Protein AF-A0A7L3HLF2-F1 (afdb_monomer_lite)

pLDDT: mean 78.28, std 13.21, range [41.72, 94.62]

Sequence (144 aa):
MKYIQDFQREKQEFERNLARFREDHPDLIQNAKKSDVPEKPKTPQQLWYNHEKKIYLKVRPDATTKEVKESLGKQWSQLSDKKRLKWIHKALEQRKEYEEIMRDYIQKHPELNISEEGITRSTLTKAERQLKDKFDGRPTKPPP

Organism: NCBI:txid245048

Foldseek 3Di:
DVVVVVVVVVVVVVVVVVVVCCVVCVVVVVCVVDPVQDDAQAALLRVQLVVVLVVVCVVVVPDDPVCSCVVSVVVVVVDDLVSSLVSLVVSVVSLVVQLVSVVVVCVVCVPPPDDNCSSPDDSDDPVSVVSVCVVVVNDDPPDD

Structure (mmCIF, N/CA/C/O backbone):
data_AF-A0A7L3HLF2-F1
#
_entry.id   AF-A0A7L3HLF2-F1
#
loop_
_atom_site.group_PDB
_atom_site.id
_atom_site.type_symbol
_atom_site.label_atom_id
_atom_site.label_alt_id
_atom_site.label_comp_id
_atom_site.label_asym_id
_atom_site.label_entity_id
_atom_site.label_seq_id
_atom_site.pdbx_PDB_ins_code
_atom_site.Cartn_x
_atom_site.Cartn_y
_atom_site.Cartn_z
_atom_site.occupancy
_atom_site.B_iso_or_equiv
_atom_site.auth_seq_id
_atom_site.auth_comp_id
_atom_site.auth_asym_id
_atom_site.auth_atom_id
_atom_site.pdbx_PDB_model_num
ATOM 1 N N . MET A 1 1 ? 35.135 0.108 -16.162 1.00 52.81 1 MET A N 1
ATOM 2 C CA . MET A 1 1 ? 34.188 0.417 -15.064 1.00 52.81 1 MET A CA 1
ATOM 3 C C . MET A 1 1 ? 34.310 -0.647 -13.971 1.00 52.81 1 MET A C 1
ATOM 5 O O . MET A 1 1 ? 33.558 -1.611 -13.976 1.00 52.81 1 MET A O 1
ATOM 9 N N . LYS A 1 2 ? 35.294 -0.508 -13.073 1.00 63.12 2 LYS A N 1
ATOM 10 C CA . LYS A 1 2 ? 35.649 -1.506 -12.040 1.00 63.12 2 LYS A CA 1
ATOM 11 C C . LYS A 1 2 ? 34.498 -1.784 -11.049 1.00 63.12 2 LYS A C 1
ATOM 13 O O . LYS A 1 2 ? 34.174 -2.931 -10.777 1.00 63.12 2 LYS A O 1
ATOM 18 N N . TYR A 1 3 ? 33.766 -0.733 -10.684 1.00 46.25 3 TYR A N 1
ATOM 19 C CA . TYR A 1 3 ? 32.646 -0.768 -9.736 1.00 46.25 3 TYR A CA 1
ATOM 20 C C . TYR A 1 3 ? 31.464 -1.669 -10.135 1.00 46.25 3 TYR A C 1
ATOM 22 O O . TYR A 1 3 ? 30.773 -2.192 -9.268 1.00 46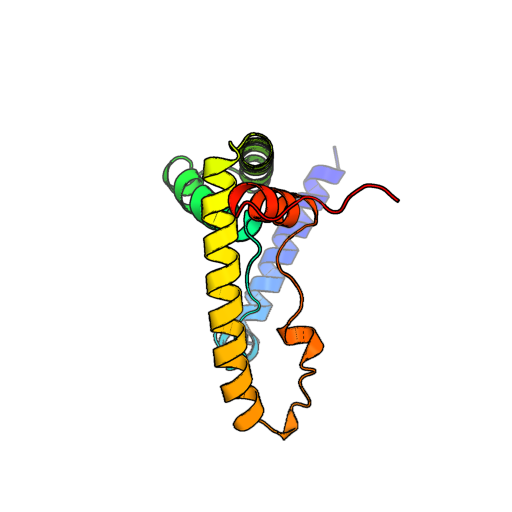.25 3 TYR A O 1
ATOM 30 N N . ILE A 1 4 ? 31.216 -1.869 -11.435 1.00 55.41 4 ILE A N 1
ATOM 31 C CA . ILE A 1 4 ? 30.102 -2.718 -11.898 1.00 55.41 4 ILE A CA 1
ATOM 32 C C . ILE A 1 4 ? 30.444 -4.204 -11.709 1.00 55.41 4 ILE A C 1
ATOM 34 O O . ILE A 1 4 ? 29.576 -4.989 -11.335 1.00 55.41 4 ILE A O 1
ATOM 38 N N . GLN A 1 5 ? 31.708 -4.584 -11.926 1.00 66.56 5 GLN A N 1
ATOM 39 C CA . GLN A 1 5 ? 32.185 -5.945 -11.665 1.00 66.56 5 GLN A CA 1
ATOM 40 C C . GLN A 1 5 ? 32.248 -6.244 -10.169 1.00 66.56 5 GLN A C 1
ATOM 42 O O . GLN A 1 5 ? 31.859 -7.337 -9.760 1.00 66.56 5 GLN A O 1
ATOM 47 N N . ASP A 1 6 ? 32.686 -5.274 -9.366 1.00 63.41 6 ASP A N 1
ATOM 48 C CA . ASP A 1 6 ? 32.738 -5.425 -7.912 1.00 63.41 6 ASP A CA 1
ATOM 49 C C . ASP A 1 6 ? 31.327 -5.642 -7.339 1.00 63.41 6 ASP A C 1
ATOM 51 O O . ASP A 1 6 ? 31.103 -6.616 -6.627 1.00 63.41 6 ASP A O 1
ATOM 55 N N . PHE A 1 7 ? 30.334 -4.852 -7.770 1.00 61.09 7 PHE A N 1
ATOM 56 C CA . PHE A 1 7 ? 28.941 -5.025 -7.341 1.00 61.09 7 PHE A CA 1
ATOM 57 C C . PHE A 1 7 ? 28.341 -6.383 -7.747 1.00 61.09 7 PHE A C 1
ATOM 59 O O 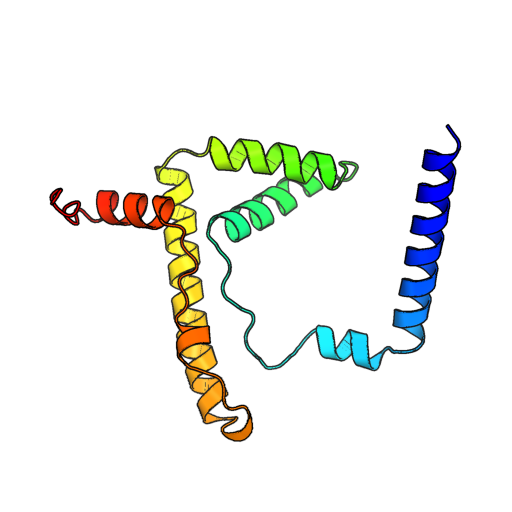. PHE A 1 7 ? 27.603 -7.002 -6.981 1.00 61.09 7 PHE A O 1
ATOM 66 N N . GLN A 1 8 ? 28.644 -6.872 -8.955 1.00 57.75 8 GLN A N 1
ATOM 67 C CA . GLN A 1 8 ? 28.188 -8.195 -9.400 1.00 57.75 8 GLN A CA 1
ATOM 68 C C . GLN A 1 8 ? 28.807 -9.319 -8.563 1.00 57.75 8 GLN A C 1
ATOM 70 O O . GLN A 1 8 ? 28.110 -10.274 -8.215 1.00 57.75 8 GLN A O 1
ATOM 75 N N . ARG A 1 9 ? 30.089 -9.184 -8.206 1.00 74.69 9 ARG A N 1
ATOM 76 C CA . ARG A 1 9 ? 30.800 -10.136 -7.351 1.00 74.69 9 ARG A CA 1
ATOM 77 C C . ARG A 1 9 ? 30.244 -10.136 -5.930 1.00 74.69 9 ARG A C 1
ATOM 79 O O . ARG A 1 9 ? 29.920 -11.204 -5.420 1.00 74.69 9 ARG A O 1
ATOM 86 N N . GLU A 1 10 ? 30.058 -8.962 -5.333 1.00 70.44 10 GLU A N 1
ATOM 87 C CA . GLU A 1 10 ? 29.459 -8.816 -4.000 1.00 70.44 10 GLU A CA 1
ATOM 88 C C . GLU A 1 10 ? 28.036 -9.374 -3.956 1.00 70.44 10 GLU A C 1
ATOM 90 O O . GLU A 1 10 ? 27.669 -10.074 -3.015 1.00 70.44 10 GLU A O 1
ATOM 95 N N . LYS A 1 11 ? 27.234 -9.134 -5.000 1.00 68.31 11 LYS A N 1
ATOM 96 C CA . LYS A 1 11 ? 25.885 -9.695 -5.100 1.00 68.31 11 LYS A CA 1
ATOM 97 C C . LYS A 1 11 ? 25.907 -11.225 -5.153 1.00 68.31 11 LYS A C 1
ATOM 99 O O . LYS A 1 11 ? 25.120 -11.864 -4.460 1.00 68.31 11 LYS A O 1
ATOM 104 N N . GLN A 1 12 ? 26.793 -11.812 -5.956 1.00 70.50 12 GLN A N 1
ATOM 105 C CA . GLN A 1 12 ? 26.914 -13.267 -6.064 1.00 70.50 12 GLN A CA 1
ATOM 106 C C . GLN A 1 12 ? 27.396 -13.890 -4.747 1.00 70.50 12 GLN A C 1
ATOM 108 O O . GLN A 1 12 ? 26.920 -14.949 -4.338 1.00 70.50 12 GLN A O 1
ATOM 113 N N . GLU A 1 13 ? 28.316 -13.221 -4.058 1.00 76.62 13 GLU A N 1
ATOM 114 C CA . GLU A 1 13 ? 28.792 -13.633 -2.743 1.00 76.62 13 GLU A CA 1
ATOM 115 C C . GLU A 1 13 ? 27.699 -13.524 -1.676 1.00 76.62 13 GLU A C 1
ATOM 117 O O . GLU A 1 13 ? 27.522 -14.450 -0.886 1.00 76.62 13 GLU A O 1
ATOM 122 N N . PHE A 1 14 ? 26.897 -12.459 -1.710 1.00 72.25 14 PHE A N 1
ATOM 123 C CA . PHE A 1 14 ? 25.721 -12.307 -0.860 1.00 72.25 14 PHE A CA 1
ATOM 124 C C . PHE A 1 14 ? 24.696 -13.417 -1.107 1.00 72.25 14 PHE A C 1
ATOM 126 O O . PHE A 1 14 ? 24.219 -14.025 -0.154 1.00 72.25 14 PHE A O 1
ATOM 133 N N . GLU A 1 15 ? 24.381 -13.731 -2.366 1.00 65.38 15 GLU A N 1
ATOM 134 C CA . GLU A 1 15 ? 23.448 -14.810 -2.712 1.00 65.38 15 GLU A CA 1
ATOM 135 C C . GLU A 1 15 ? 23.972 -16.185 -2.267 1.00 65.38 15 GLU A C 1
ATOM 137 O O . GLU A 1 15 ? 23.211 -16.972 -1.705 1.00 65.38 15 GLU A O 1
ATOM 142 N N . ARG A 1 16 ? 25.275 -16.454 -2.433 1.00 75.06 16 ARG A N 1
ATOM 143 C CA . ARG A 1 16 ? 25.926 -17.691 -1.968 1.00 75.06 16 ARG A CA 1
ATOM 144 C C . ARG A 1 16 ? 25.917 -17.808 -0.445 1.00 75.06 16 ARG A C 1
ATOM 146 O O . ARG A 1 16 ? 25.607 -18.872 0.086 1.00 75.06 16 ARG A O 1
ATOM 153 N N . ASN A 1 17 ? 26.247 -16.730 0.259 1.00 76.06 17 ASN A N 1
ATOM 154 C CA . ASN A 1 17 ? 26.253 -16.707 1.720 1.00 76.06 17 ASN A CA 1
ATOM 155 C C . ASN A 1 17 ? 24.831 -16.806 2.277 1.00 76.06 17 ASN A C 1
ATOM 157 O O . ASN A 1 17 ? 24.609 -17.516 3.251 1.00 76.06 17 ASN A O 1
ATOM 161 N N . LEU A 1 18 ? 23.856 -16.166 1.625 1.00 70.00 18 LEU A N 1
ATOM 162 C CA . LEU A 1 18 ? 22.448 -16.306 1.972 1.00 70.00 18 LEU A CA 1
ATOM 163 C C . LEU A 1 18 ? 21.981 -17.748 1.762 1.00 70.00 18 LEU A C 1
ATOM 165 O O . LEU A 1 18 ? 21.307 -18.272 2.636 1.00 70.00 18 LEU A O 1
ATOM 169 N N . ALA A 1 19 ? 22.348 -18.403 0.655 1.00 75.19 19 ALA A N 1
ATOM 170 C CA . ALA A 1 19 ? 22.015 -19.808 0.412 1.00 75.19 19 ALA A CA 1
ATOM 171 C C . ALA A 1 19 ? 22.576 -20.730 1.507 1.00 75.19 19 ALA A C 1
ATOM 173 O O . ALA A 1 19 ? 21.807 -21.485 2.094 1.00 75.19 19 ALA A O 1
ATOM 174 N N . ARG A 1 20 ? 23.859 -20.574 1.864 1.00 78.38 20 ARG A N 1
ATOM 175 C CA . ARG A 1 20 ? 24.476 -21.306 2.985 1.00 78.38 20 ARG A CA 1
ATOM 176 C C . ARG A 1 20 ? 23.770 -21.039 4.307 1.00 78.38 20 ARG A C 1
ATOM 178 O O . ARG A 1 20 ? 23.442 -21.973 5.015 1.00 78.38 20 ARG A O 1
ATOM 185 N N . PHE A 1 21 ? 23.429 -19.784 4.593 1.00 76.81 21 PHE A N 1
ATOM 186 C CA . PHE A 1 21 ? 22.663 -19.438 5.789 1.00 76.81 21 PHE A CA 1
ATOM 187 C C . PHE A 1 21 ? 21.291 -20.132 5.825 1.00 76.81 21 PHE A C 1
ATOM 189 O O . PHE A 1 21 ? 20.832 -20.529 6.893 1.00 76.81 21 PHE A O 1
ATOM 196 N N . ARG A 1 22 ? 20.630 -20.307 4.669 1.00 69.94 22 ARG A N 1
ATOM 197 C CA . ARG A 1 22 ? 19.366 -21.058 4.590 1.00 69.94 22 ARG A CA 1
ATOM 198 C C . ARG A 1 22 ? 19.548 -22.562 4.796 1.00 69.94 22 ARG A C 1
ATOM 200 O O . ARG A 1 22 ? 18.624 -23.183 5.313 1.00 69.94 22 ARG A O 1
ATOM 207 N N . GLU A 1 23 ? 20.673 -23.128 4.363 1.00 71.50 23 GLU A N 1
ATOM 208 C CA . GLU A 1 23 ? 21.013 -24.546 4.559 1.00 71.50 23 GLU A CA 1
ATOM 209 C C . GLU A 1 23 ? 21.455 -24.847 5.997 1.00 71.50 23 GLU A C 1
ATOM 211 O O . GLU A 1 23 ? 20.989 -25.827 6.569 1.00 71.50 23 GLU A O 1
ATOM 216 N N . ASP A 1 24 ? 22.285 -23.987 6.594 1.00 74.56 24 ASP A N 1
ATOM 217 C CA . ASP A 1 24 ? 22.846 -24.172 7.940 1.00 74.56 24 ASP A CA 1
ATOM 218 C C . ASP A 1 24 ? 21.845 -23.819 9.054 1.00 74.56 24 ASP A C 1
ATOM 220 O O . ASP A 1 24 ? 21.945 -24.320 10.175 1.00 74.56 24 ASP A O 1
ATOM 224 N N . HIS A 1 25 ? 20.852 -22.972 8.757 1.00 71.75 25 HIS A N 1
ATOM 225 C CA . HIS A 1 25 ? 19.808 -22.571 9.705 1.00 71.75 25 HIS A CA 1
ATOM 226 C C . HIS A 1 25 ? 18.390 -22.811 9.151 1.00 71.75 25 HIS A C 1
ATOM 228 O O . HIS A 1 25 ? 17.616 -21.858 8.976 1.00 71.75 25 HIS A O 1
ATOM 234 N N . PRO A 1 26 ? 18.000 -24.078 8.900 1.00 62.91 26 PRO A N 1
ATOM 235 C CA . PRO A 1 26 ? 16.680 -24.409 8.369 1.00 62.91 26 PRO A CA 1
ATOM 236 C C . PRO A 1 26 ? 15.549 -24.000 9.329 1.00 62.91 26 PRO A C 1
ATOM 238 O O . PRO A 1 26 ? 14.497 -23.560 8.861 1.00 62.91 26 PRO A O 1
ATOM 241 N N . ASP A 1 27 ? 15.781 -24.032 10.647 1.00 54.72 27 ASP A N 1
ATOM 242 C CA . ASP A 1 27 ? 14.839 -23.582 11.684 1.00 54.72 27 ASP A CA 1
ATOM 243 C C . ASP A 1 27 ? 14.481 -22.092 11.581 1.00 54.72 27 ASP A C 1
ATOM 245 O O . ASP A 1 27 ? 13.315 -21.716 11.709 1.00 54.72 27 ASP A O 1
ATOM 249 N N . LEU A 1 28 ? 15.448 -21.217 11.275 1.00 57.00 28 LEU A N 1
ATOM 250 C CA . LEU A 1 28 ? 15.185 -19.781 11.098 1.00 57.00 28 LEU A CA 1
ATOM 251 C C . LEU A 1 28 ? 14.349 -19.506 9.836 1.00 57.00 28 LEU A C 1
ATOM 253 O O . LEU A 1 28 ? 13.551 -18.568 9.801 1.00 57.00 28 LEU A O 1
ATOM 257 N N . ILE A 1 29 ? 14.495 -20.343 8.805 1.00 55.19 29 ILE A N 1
ATOM 258 C CA . ILE A 1 29 ? 13.752 -20.241 7.541 1.00 55.19 29 ILE A CA 1
ATOM 259 C C . ILE A 1 29 ? 12.351 -20.861 7.650 1.00 55.19 29 ILE A C 1
ATOM 261 O O . ILE A 1 29 ? 11.409 -20.354 7.031 1.00 55.19 29 ILE A O 1
ATOM 265 N N . GLN A 1 30 ? 12.186 -21.939 8.423 1.00 50.09 30 GLN A N 1
ATOM 266 C CA . GLN A 1 30 ? 10.884 -22.557 8.687 1.00 50.09 30 GLN A CA 1
ATOM 267 C C . GLN A 1 30 ? 10.029 -21.696 9.628 1.00 50.09 30 GLN A C 1
ATOM 269 O O . GLN A 1 30 ? 8.852 -21.474 9.331 1.00 50.09 30 GLN A O 1
ATOM 274 N N . ASN A 1 31 ? 10.627 -21.092 10.661 1.00 43.59 31 ASN A N 1
ATOM 275 C CA . ASN A 1 31 ? 9.930 -20.186 11.583 1.00 43.59 31 ASN A CA 1
ATOM 276 C C . ASN A 1 31 ? 9.537 -18.844 10.939 1.00 43.59 31 ASN A C 1
ATOM 278 O O . ASN A 1 31 ? 8.566 -18.215 11.353 1.00 43.59 31 ASN A O 1
ATOM 282 N N . ALA A 1 32 ? 10.206 -18.432 9.857 1.00 49.62 32 ALA A N 1
ATOM 283 C CA . ALA A 1 32 ? 9.795 -17.267 9.070 1.00 49.62 32 ALA A CA 1
ATOM 284 C C . ALA A 1 32 ? 8.518 -17.499 8.236 1.00 49.62 32 ALA A C 1
ATOM 286 O O . ALA A 1 32 ? 7.931 -16.535 7.743 1.00 49.62 32 ALA A O 1
ATOM 287 N N . LYS A 1 33 ? 8.076 -18.753 8.041 1.00 46.72 33 LYS A N 1
ATOM 288 C CA . LYS A 1 33 ? 6.886 -19.061 7.226 1.00 46.72 33 LYS A CA 1
ATOM 289 C C . LYS A 1 33 ? 5.577 -19.073 8.009 1.00 46.72 33 LYS A C 1
ATOM 291 O O . LYS A 1 33 ? 4.530 -19.029 7.367 1.00 46.72 33 LYS A O 1
ATOM 296 N N . LYS A 1 34 ? 5.615 -19.121 9.343 1.00 46.16 34 LYS A N 1
ATOM 297 C CA . LYS A 1 34 ? 4.436 -19.054 10.218 1.00 46.16 34 LYS A CA 1
ATOM 298 C C . LYS A 1 34 ? 4.853 -18.539 11.594 1.00 46.16 34 LYS A C 1
ATOM 300 O O . LYS A 1 34 ? 4.908 -19.299 12.553 1.00 46.16 34 LYS A O 1
ATOM 305 N N . SER A 1 35 ? 5.161 -17.250 11.705 1.00 54.97 35 SER A N 1
ATOM 306 C CA . SER A 1 35 ? 4.887 -16.627 12.998 1.00 54.97 35 SER A CA 1
ATOM 307 C C . SER A 1 35 ? 3.373 -16.746 13.177 1.00 54.97 35 SER A C 1
ATOM 309 O O . SER A 1 35 ? 2.641 -16.338 12.280 1.00 54.97 35 SER A O 1
ATOM 311 N N . ASP A 1 36 ? 2.911 -17.374 14.259 1.00 61.81 36 ASP A N 1
ATOM 312 C CA . ASP A 1 36 ? 1.473 -17.452 14.576 1.00 61.81 36 ASP A CA 1
ATOM 313 C C . ASP A 1 36 ? 0.880 -16.046 14.808 1.00 61.81 36 ASP A C 1
ATOM 315 O O . ASP A 1 36 ? -0.329 -15.835 14.793 1.00 61.81 36 ASP A O 1
ATOM 319 N N . VAL A 1 37 ? 1.763 -15.047 14.936 1.00 68.44 37 VAL A N 1
ATOM 320 C CA . VAL A 1 37 ? 1.430 -13.630 14.898 1.00 68.44 37 VAL A CA 1
ATOM 321 C C . VAL A 1 37 ? 0.817 -13.273 13.536 1.00 68.44 37 VAL A C 1
ATOM 323 O O . VAL A 1 37 ? 1.481 -13.411 12.501 1.00 68.44 37 VAL A O 1
ATOM 326 N N . PRO A 1 38 ? -0.409 -12.722 13.516 1.00 75.50 38 PRO A N 1
ATOM 327 C CA . PRO A 1 38 ? -1.044 -12.257 12.288 1.00 75.50 38 PRO A CA 1
ATOM 328 C C . PRO A 1 38 ? -0.164 -11.257 11.514 1.00 75.50 38 PRO A C 1
ATOM 330 O O . PRO A 1 38 ? 0.452 -10.360 12.096 1.00 75.50 38 PRO A O 1
ATOM 333 N N . GLU A 1 39 ? -0.106 -11.381 10.183 1.00 78.50 39 GLU A N 1
ATOM 334 C CA . GLU A 1 39 ? 0.671 -10.463 9.337 1.00 78.50 39 GLU A CA 1
ATOM 335 C C . GLU A 1 39 ? 0.014 -9.079 9.303 1.00 78.50 39 GLU A C 1
ATOM 337 O O . GLU A 1 39 ? -1.194 -8.956 9.103 1.00 78.50 39 GLU A O 1
ATOM 342 N N . LYS A 1 40 ? 0.823 -8.022 9.445 1.00 79.88 40 LYS A N 1
ATOM 343 C CA . LYS A 1 40 ? 0.338 -6.637 9.418 1.00 79.88 40 LYS A CA 1
ATOM 344 C C . LYS A 1 40 ? -0.481 -6.342 8.151 1.00 79.88 40 LYS A C 1
ATOM 346 O O . LYS A 1 40 ? -0.094 -6.761 7.054 1.00 79.88 40 LYS A O 1
ATOM 351 N N . PRO A 1 41 ? -1.563 -5.553 8.269 1.00 85.00 41 PRO A N 1
ATOM 352 C CA . PRO A 1 41 ? -2.442 -5.273 7.149 1.00 85.00 41 PRO A CA 1
ATOM 353 C C . PRO A 1 41 ? -1.717 -4.427 6.097 1.00 85.00 41 PRO A C 1
ATOM 355 O O . PRO A 1 41 ? -0.903 -3.553 6.407 1.00 85.00 41 PRO A O 1
ATOM 358 N N . LYS A 1 42 ? -2.012 -4.700 4.825 1.00 87.44 42 LYS A N 1
ATOM 359 C CA . LYS A 1 42 ? -1.351 -4.068 3.676 1.00 87.44 42 LYS A CA 1
ATOM 360 C C . LYS A 1 42 ? -2.027 -2.748 3.309 1.00 87.44 42 LYS A C 1
ATOM 362 O O . LYS A 1 42 ? -3.242 -2.599 3.427 1.00 87.44 42 LYS A O 1
ATOM 367 N N . THR A 1 43 ? -1.245 -1.792 2.811 1.00 89.94 43 THR A N 1
ATOM 368 C CA . THR A 1 43 ? -1.781 -0.535 2.266 1.00 89.94 43 THR A CA 1
ATOM 369 C C . THR A 1 43 ? -2.487 -0.772 0.923 1.00 89.94 43 THR A C 1
ATOM 371 O O . THR A 1 43 ? -2.193 -1.760 0.235 1.00 89.94 43 THR A O 1
ATOM 374 N N . PRO A 1 44 ? -3.377 0.137 0.479 1.00 90.75 44 PRO A N 1
ATOM 375 C CA . PRO A 1 44 ? -4.037 0.018 -0.824 1.00 90.75 44 PRO A CA 1
ATOM 376 C C . PRO A 1 44 ? -3.032 -0.112 -1.972 1.00 90.75 44 PRO A C 1
ATOM 378 O O . PRO A 1 44 ? -3.183 -0.971 -2.844 1.00 90.75 44 PRO A O 1
ATOM 381 N N . GLN A 1 45 ? -1.964 0.691 -1.929 1.00 90.38 45 GLN A N 1
ATOM 382 C CA . GLN A 1 45 ? -0.880 0.638 -2.903 1.00 90.38 45 GLN A CA 1
ATOM 383 C C . GLN A 1 45 ? -0.170 -0.716 -2.892 1.00 90.38 45 GLN A C 1
ATOM 385 O O . GLN A 1 45 ? 0.102 -1.259 -3.958 1.00 90.38 45 GLN A O 1
ATOM 390 N N . GLN A 1 46 ? 0.127 -1.279 -1.716 1.00 87.75 46 GLN A N 1
ATOM 391 C CA . GLN A 1 46 ? 0.777 -2.588 -1.614 1.00 87.75 46 GLN A CA 1
ATOM 392 C C . GLN A 1 46 ? -0.112 -3.705 -2.170 1.00 87.75 46 GLN A C 1
ATOM 394 O O . GLN A 1 46 ? 0.383 -4.592 -2.866 1.00 87.75 46 GLN A O 1
ATOM 399 N N . LEU A 1 47 ? -1.420 -3.661 -1.900 1.00 90.88 47 LEU A N 1
ATOM 400 C CA . LEU A 1 47 ? -2.371 -4.640 -2.429 1.00 90.88 47 LEU A CA 1
ATOM 401 C C . LEU A 1 47 ? -2.462 -4.593 -3.948 1.00 90.88 47 LEU A C 1
ATOM 403 O O . LEU A 1 47 ? -2.364 -5.634 -4.602 1.00 90.88 47 LEU A O 1
ATOM 407 N N . TRP A 1 48 ? -2.599 -3.392 -4.502 1.00 94.44 48 TRP A N 1
ATOM 408 C CA . TRP A 1 48 ? -2.603 -3.201 -5.944 1.00 94.44 48 TRP A CA 1
ATOM 409 C C . TRP A 1 48 ? -1.263 -3.602 -6.569 1.00 94.44 48 TRP A C 1
ATOM 411 O O . TRP A 1 48 ? -1.244 -4.350 -7.540 1.00 94.44 48 TRP A O 1
ATOM 421 N N . TYR A 1 49 ? -0.141 -3.186 -5.979 1.00 92.12 49 TYR A N 1
ATOM 422 C CA . TYR A 1 49 ? 1.193 -3.502 -6.484 1.00 92.12 49 TYR A CA 1
ATOM 423 C C . TYR A 1 49 ? 1.441 -5.009 -6.517 1.00 92.12 49 TYR A C 1
ATOM 425 O O . TYR A 1 49 ? 1.927 -5.518 -7.517 1.00 92.12 49 TYR A O 1
ATOM 433 N N . ASN A 1 50 ? 1.083 -5.746 -5.461 1.00 89.06 50 ASN A N 1
ATOM 434 C CA . ASN A 1 50 ? 1.241 -7.201 -5.430 1.00 89.06 50 ASN A CA 1
ATOM 435 C C . ASN A 1 50 ? 0.369 -7.896 -6.483 1.00 89.06 50 ASN A C 1
ATOM 437 O O . ASN A 1 50 ? 0.823 -8.843 -7.129 1.00 89.06 50 ASN A O 1
ATOM 441 N N . HIS A 1 51 ? -0.862 -7.412 -6.674 1.00 93.12 51 HIS A N 1
ATOM 442 C CA . HIS A 1 51 ? -1.760 -7.907 -7.712 1.00 93.12 51 HIS A CA 1
ATOM 443 C C . HIS A 1 51 ? -1.176 -7.681 -9.110 1.00 93.12 51 HIS A C 1
ATOM 445 O O . HIS A 1 51 ? -0.994 -8.635 -9.866 1.00 93.12 51 HIS A O 1
ATOM 451 N N . GLU A 1 52 ? -0.809 -6.441 -9.433 1.00 92.12 52 GLU A N 1
ATOM 452 C CA . GLU A 1 52 ? -0.280 -6.101 -10.752 1.00 92.12 52 GLU A CA 1
ATOM 453 C C . GLU A 1 52 ? 1.100 -6.699 -10.992 1.00 92.12 52 GLU A C 1
ATOM 455 O O . GLU A 1 52 ? 1.364 -7.161 -12.092 1.00 92.12 52 GLU A O 1
ATOM 460 N N . LYS A 1 53 ? 1.964 -6.790 -9.976 1.00 89.56 53 LYS A N 1
ATOM 461 C CA . LYS A 1 53 ? 3.270 -7.455 -10.081 1.00 89.56 53 LYS A CA 1
ATOM 462 C C . LYS A 1 53 ? 3.121 -8.909 -10.505 1.00 89.56 53 LYS A C 1
ATOM 464 O O . LYS A 1 53 ? 3.882 -9.365 -11.355 1.00 89.56 53 LYS A O 1
ATOM 469 N N . LYS A 1 54 ? 2.142 -9.631 -9.947 1.00 89.19 54 LYS A N 1
ATOM 470 C CA . LYS A 1 54 ? 1.870 -11.024 -10.331 1.00 89.19 54 LYS A CA 1
ATOM 471 C C . LYS A 1 54 ? 1.448 -11.127 -11.800 1.00 89.19 54 LYS A C 1
ATOM 473 O O . LYS A 1 54 ? 1.883 -12.045 -12.487 1.00 89.19 54 LYS A O 1
ATOM 478 N N . ILE A 1 55 ? 0.632 -10.190 -12.282 1.00 90.75 55 ILE A N 1
ATOM 479 C CA . ILE A 1 55 ? 0.191 -10.144 -13.684 1.00 90.75 55 ILE A CA 1
ATOM 480 C C . ILE A 1 55 ? 1.352 -9.744 -14.601 1.00 90.75 55 ILE A C 1
ATOM 482 O O . ILE A 1 55 ? 1.605 -10.410 -15.599 1.00 90.75 55 ILE A O 1
ATOM 486 N N . TYR A 1 56 ? 2.096 -8.705 -14.232 1.00 87.12 56 TYR A N 1
ATOM 487 C CA . TYR A 1 56 ? 3.222 -8.176 -14.989 1.00 87.12 56 TYR A CA 1
ATOM 488 C C . TYR A 1 56 ? 4.303 -9.240 -15.190 1.00 87.12 56 TYR A C 1
ATOM 490 O O . TYR A 1 56 ? 4.713 -9.469 -16.321 1.00 87.12 56 TYR A O 1
ATOM 498 N N . LEU A 1 57 ? 4.706 -9.950 -14.130 1.00 87.94 57 LEU A N 1
ATOM 499 C CA . LEU A 1 57 ? 5.700 -11.028 -14.220 1.00 87.94 57 LEU A CA 1
ATOM 500 C C . LEU A 1 57 ? 5.188 -12.261 -14.972 1.00 87.94 57 LEU A C 1
ATOM 502 O O . LEU A 1 57 ? 5.982 -13.002 -15.536 1.00 87.94 57 LEU A O 1
ATOM 506 N N . LYS A 1 58 ? 3.868 -12.483 -15.016 1.00 91.50 58 LYS A N 1
ATOM 507 C CA . LYS A 1 58 ? 3.289 -13.545 -15.848 1.00 91.50 58 LYS A CA 1
ATOM 508 C C . LYS A 1 58 ? 3.431 -13.232 -17.341 1.00 91.50 58 LYS A C 1
ATOM 510 O O . LYS A 1 58 ? 3.581 -14.150 -18.136 1.00 91.50 58 LYS A O 1
ATOM 515 N N . VAL A 1 59 ? 3.362 -11.953 -17.714 1.00 91.25 59 VAL A N 1
ATOM 516 C CA . VAL A 1 59 ? 3.501 -11.492 -19.107 1.00 91.25 59 VAL A CA 1
ATOM 517 C C . VAL A 1 59 ? 4.967 -11.249 -19.481 1.00 91.25 59 VAL A C 1
ATOM 519 O O . VAL A 1 59 ? 5.349 -11.471 -20.624 1.00 91.25 59 VAL A O 1
ATOM 522 N N . ARG A 1 60 ? 5.786 -10.797 -18.526 1.00 87.56 60 ARG A N 1
ATOM 523 C CA . ARG A 1 60 ? 7.213 -10.486 -18.682 1.00 87.56 60 ARG A CA 1
ATOM 524 C C . ARG A 1 60 ? 8.024 -11.158 -17.569 1.00 87.56 60 ARG A C 1
ATOM 526 O O . ARG A 1 60 ? 8.361 -10.498 -16.581 1.00 87.56 60 ARG A O 1
ATOM 533 N N . PRO A 1 61 ? 8.286 -12.470 -17.677 1.00 88.38 61 PRO A N 1
ATOM 534 C CA . PRO A 1 61 ? 9.018 -13.214 -16.651 1.00 88.38 61 PRO A CA 1
ATOM 535 C C . PRO A 1 61 ? 10.496 -12.805 -16.547 1.00 88.38 61 PRO A C 1
ATOM 537 O O . PRO A 1 61 ? 11.122 -13.030 -15.516 1.00 88.38 61 PRO A O 1
ATOM 540 N N . ASP A 1 62 ? 11.036 -12.187 -17.595 1.00 88.88 62 ASP A N 1
ATOM 541 C CA . ASP A 1 62 ? 12.401 -11.674 -17.727 1.00 88.88 62 ASP A CA 1
ATOM 542 C C . ASP A 1 62 ? 12.583 -10.248 -17.182 1.00 88.88 62 ASP A C 1
ATOM 544 O O . ASP A 1 62 ? 13.712 -9.780 -17.027 1.00 88.88 62 ASP A O 1
ATOM 548 N N . ALA A 1 63 ? 11.487 -9.551 -16.868 1.00 86.94 63 ALA A N 1
ATOM 549 C CA . ALA A 1 63 ? 11.559 -8.175 -16.406 1.00 86.94 63 ALA A CA 1
ATOM 550 C C . ALA A 1 63 ? 12.287 -8.050 -15.065 1.00 86.94 63 ALA A C 1
ATOM 552 O O . ALA A 1 63 ? 12.028 -8.777 -14.099 1.00 86.94 63 ALA A O 1
ATOM 553 N N . THR A 1 64 ? 13.153 -7.046 -14.969 1.00 89.38 64 THR A N 1
ATOM 554 C CA . THR A 1 64 ? 13.917 -6.806 -13.749 1.00 89.38 64 THR A CA 1
ATOM 555 C C . THR A 1 64 ? 13.035 -6.213 -12.653 1.00 89.38 64 THR A C 1
ATOM 557 O O . THR A 1 64 ? 12.096 -5.450 -12.897 1.00 89.38 64 THR A O 1
ATOM 560 N N . THR A 1 65 ? 13.381 -6.479 -11.392 1.00 82.94 65 THR A N 1
ATOM 561 C CA . THR A 1 65 ? 12.677 -5.898 -10.235 1.00 82.94 65 THR A CA 1
ATOM 562 C C . THR A 1 65 ? 12.603 -4.369 -10.300 1.00 82.94 65 THR A C 1
ATOM 564 O O . THR A 1 65 ? 11.612 -3.784 -9.857 1.00 82.94 65 THR A O 1
ATOM 567 N N . LYS A 1 66 ? 13.635 -3.719 -10.855 1.00 87.12 66 LYS A N 1
ATOM 568 C CA . LYS A 1 66 ? 13.683 -2.265 -11.023 1.00 87.12 66 LYS A CA 1
ATOM 569 C C . LYS A 1 66 ? 12.601 -1.791 -11.996 1.00 87.12 66 LYS A C 1
ATOM 571 O O . LYS A 1 66 ? 11.795 -0.944 -11.621 1.00 87.12 66 LYS A O 1
ATOM 576 N N . GLU A 1 67 ? 12.529 -2.388 -13.182 1.00 87.44 67 GLU A N 1
ATOM 577 C CA . GLU A 1 67 ? 11.537 -2.034 -14.205 1.00 87.44 67 GLU A CA 1
ATOM 578 C C . GLU A 1 67 ? 10.108 -2.269 -13.722 1.00 87.44 67 GLU A C 1
ATOM 580 O O . GLU A 1 67 ? 9.242 -1.416 -13.915 1.00 87.44 67 GLU A O 1
ATOM 585 N N . VAL A 1 68 ? 9.864 -3.391 -13.036 1.00 89.69 68 VAL A N 1
ATOM 586 C CA . VAL A 1 68 ? 8.555 -3.685 -12.438 1.00 89.69 68 VAL A CA 1
ATOM 587 C C . VAL A 1 68 ? 8.181 -2.599 -11.430 1.00 89.69 68 VAL A C 1
ATOM 589 O O . VAL A 1 68 ? 7.075 -2.060 -11.477 1.00 89.69 68 VAL A O 1
ATOM 592 N N . LYS A 1 69 ? 9.106 -2.227 -10.536 1.00 86.00 69 LYS A N 1
ATOM 593 C CA . LYS A 1 69 ? 8.855 -1.199 -9.521 1.00 86.00 69 LYS A CA 1
ATOM 594 C C . LYS A 1 69 ? 8.580 0.169 -10.148 1.00 86.00 69 LYS A C 1
ATOM 596 O O . LYS A 1 69 ? 7.645 0.845 -9.723 1.00 86.00 69 LYS A O 1
ATOM 601 N N . GLU A 1 70 ? 9.359 0.570 -11.150 1.00 89.50 70 GLU A N 1
ATOM 602 C CA . GLU A 1 70 ? 9.182 1.849 -11.846 1.00 89.50 70 GLU A CA 1
ATOM 603 C C . GLU A 1 70 ? 7.876 1.895 -12.650 1.00 89.50 70 GLU A C 1
ATOM 605 O O . GLU A 1 70 ? 7.136 2.877 -12.564 1.00 89.50 70 GLU A O 1
ATOM 610 N N . SER A 1 71 ? 7.563 0.832 -13.396 1.00 91.25 71 SER A N 1
ATOM 611 C CA . SER A 1 71 ? 6.352 0.743 -14.219 1.00 91.25 71 SER A CA 1
ATOM 612 C C . SER A 1 71 ? 5.088 0.771 -13.358 1.00 91.25 71 SER A C 1
ATOM 614 O O . SER A 1 71 ? 4.231 1.644 -13.530 1.00 91.25 71 SER A O 1
ATOM 616 N N . LEU A 1 72 ? 5.017 -0.106 -12.352 1.00 92.44 72 LEU A N 1
ATOM 617 C CA . LEU A 1 72 ? 3.868 -0.171 -11.453 1.00 92.44 72 LEU A CA 1
ATOM 618 C C . LEU A 1 72 ? 3.765 1.091 -10.583 1.00 92.44 72 LEU A C 1
ATOM 620 O O . LEU A 1 72 ? 2.669 1.584 -10.334 1.00 92.44 72 LEU A O 1
ATOM 624 N N . GLY A 1 73 ? 4.887 1.678 -10.157 1.00 89.81 73 GLY A N 1
ATOM 625 C CA . GLY A 1 73 ? 4.881 2.945 -9.421 1.00 89.81 73 GLY A CA 1
ATOM 626 C C . GLY A 1 73 ? 4.207 4.074 -10.209 1.00 89.81 73 GLY A C 1
ATOM 627 O O . GLY A 1 73 ? 3.344 4.773 -9.675 1.00 89.81 73 GLY A O 1
ATOM 628 N N . LYS A 1 74 ? 4.534 4.206 -11.501 1.00 92.12 74 LYS A N 1
ATOM 629 C CA . LYS A 1 74 ? 3.894 5.181 -12.400 1.00 92.12 74 LYS A CA 1
ATOM 630 C C . LYS A 1 74 ? 2.406 4.887 -12.589 1.00 92.12 74 LYS A C 1
ATOM 632 O O . LYS A 1 74 ? 1.588 5.800 -12.483 1.00 92.12 74 LYS A O 1
ATOM 637 N N . GLN A 1 75 ? 2.049 3.624 -12.816 1.00 93.50 75 GLN A N 1
ATOM 638 C CA . GLN A 1 75 ? 0.655 3.216 -12.986 1.00 93.50 75 GLN A CA 1
ATOM 639 C C . GLN A 1 75 ? -0.193 3.500 -11.738 1.00 93.50 75 GLN A C 1
ATOM 641 O O . GLN A 1 75 ? -1.303 4.005 -11.883 1.00 93.50 75 GLN A O 1
ATOM 646 N N . TRP A 1 76 ? 0.325 3.274 -10.523 1.00 91.00 76 TRP A N 1
ATOM 647 C CA . TRP A 1 76 ? -0.376 3.625 -9.279 1.00 91.00 76 TRP A CA 1
ATOM 648 C C . TRP A 1 76 ? -0.703 5.118 -9.209 1.00 91.00 76 TRP A C 1
ATOM 650 O O . TRP A 1 76 ? -1.834 5.500 -8.893 1.00 91.00 76 TRP A O 1
ATOM 660 N N . SER A 1 77 ? 0.273 5.970 -9.534 1.00 88.69 77 SER A N 1
ATOM 661 C CA . SER A 1 77 ? 0.117 7.429 -9.545 1.00 88.69 77 SER A CA 1
ATOM 662 C C . SER A 1 77 ? -0.912 7.913 -10.572 1.00 88.69 77 SER A C 1
ATOM 664 O O . SER A 1 77 ? -1.552 8.937 -10.344 1.00 88.69 77 SER A O 1
ATOM 666 N N . GLN A 1 78 ? -1.121 7.150 -11.645 1.00 91.31 78 GLN A N 1
ATOM 667 C CA . GLN A 1 78 ? -2.073 7.448 -12.719 1.00 91.31 78 GLN A CA 1
ATOM 668 C C . GLN A 1 78 ? -3.415 6.712 -12.580 1.00 91.31 78 GLN A C 1
ATOM 670 O O . GLN A 1 78 ? -4.309 6.903 -13.405 1.00 91.31 78 GLN A O 1
ATOM 675 N N . LEU A 1 79 ? -3.587 5.858 -11.564 1.00 91.94 79 LEU A N 1
ATOM 676 C CA . LEU A 1 79 ? -4.862 5.180 -11.355 1.00 91.94 79 LEU A CA 1
ATOM 677 C C . LEU A 1 79 ? -5.980 6.195 -11.127 1.00 91.94 79 LEU A C 1
ATOM 679 O O . LEU A 1 79 ? -5.891 7.052 -10.251 1.00 91.94 79 LEU A O 1
ATOM 683 N N . SER A 1 80 ? -7.084 6.001 -11.848 1.00 92.62 80 SER A N 1
ATOM 684 C CA . SER A 1 80 ? -8.335 6.712 -11.594 1.00 92.62 80 SER A CA 1
ATOM 685 C C . SER A 1 80 ? -8.799 6.513 -10.151 1.00 92.62 80 SER A C 1
ATOM 687 O O . SER A 1 80 ? -8.710 5.397 -9.622 1.00 92.62 80 SER A O 1
ATOM 689 N N . ASP A 1 81 ? -9.430 7.536 -9.590 1.00 90.50 81 ASP A N 1
ATOM 690 C CA . ASP A 1 81 ? -10.033 7.536 -8.257 1.00 90.50 81 ASP A CA 1
ATOM 691 C C . ASP A 1 81 ? -10.915 6.311 -7.985 1.00 90.50 81 ASP A C 1
ATOM 693 O O . ASP A 1 81 ? -10.748 5.642 -6.970 1.00 90.50 81 ASP A O 1
ATOM 697 N N . LYS A 1 82 ? -11.769 5.919 -8.939 1.00 91.12 82 LYS A N 1
ATOM 698 C CA . LYS A 1 82 ? -12.629 4.726 -8.818 1.00 91.12 82 LYS A CA 1
ATOM 699 C C . LYS A 1 82 ? -11.831 3.430 -8.618 1.00 91.12 82 LYS A C 1
ATOM 701 O O . LYS A 1 82 ? -12.213 2.572 -7.824 1.00 91.12 82 LYS A O 1
ATOM 706 N N . LYS A 1 83 ? -10.709 3.278 -9.330 1.00 92.31 83 LYS A N 1
ATOM 707 C CA . LYS A 1 83 ? -9.816 2.116 -9.181 1.00 92.31 83 LYS A CA 1
ATOM 708 C C . LYS A 1 83 ? -9.053 2.176 -7.863 1.00 92.31 83 LYS A C 1
ATOM 710 O O . LYS A 1 83 ? -8.954 1.148 -7.204 1.00 92.31 83 LYS A O 1
ATOM 715 N N . ARG A 1 84 ? -8.553 3.350 -7.459 1.00 90.69 84 ARG A N 1
ATOM 716 C CA . ARG A 1 84 ? -7.911 3.532 -6.145 1.00 90.69 84 ARG A CA 1
ATOM 717 C C . ARG A 1 84 ? -8.865 3.190 -5.006 1.00 90.69 84 ARG A C 1
ATOM 719 O O . ARG A 1 84 ? -8.482 2.449 -4.108 1.00 90.69 84 ARG A O 1
ATOM 726 N N . LEU A 1 85 ? -10.118 3.630 -5.096 1.00 91.94 85 LEU A N 1
ATOM 727 C CA . LEU A 1 85 ? -11.143 3.383 -4.086 1.00 91.94 85 LEU A CA 1
ATOM 728 C C . LEU A 1 85 ? -11.391 1.888 -3.846 1.00 91.94 85 LEU A C 1
ATOM 730 O O . LEU A 1 85 ? -11.476 1.466 -2.697 1.00 91.94 85 LEU A O 1
ATOM 734 N N . LYS A 1 86 ? -11.400 1.063 -4.904 1.00 94.62 86 LYS A N 1
ATOM 735 C CA . LYS A 1 86 ? -11.477 -0.406 -4.774 1.00 94.62 86 LYS A CA 1
ATOM 736 C C . LYS A 1 86 ? -10.392 -0.953 -3.838 1.00 94.62 86 LYS A C 1
ATOM 738 O O . LYS A 1 86 ? -10.675 -1.790 -2.986 1.00 94.62 86 LYS A O 1
ATOM 743 N N . TRP A 1 87 ? -9.151 -0.495 -4.000 1.00 92.44 87 TRP A N 1
ATOM 744 C CA . TRP A 1 87 ? -8.026 -0.946 -3.177 1.00 92.44 87 TRP A CA 1
ATOM 745 C C . TRP A 1 87 ? -8.056 -0.350 -1.775 1.00 92.44 87 TRP A C 1
ATOM 747 O O . TRP A 1 87 ? -7.654 -1.026 -0.835 1.00 92.44 87 TRP A O 1
ATOM 757 N N . ILE A 1 88 ? -8.578 0.870 -1.624 1.00 89.19 88 ILE A N 1
ATOM 758 C CA . ILE A 1 88 ? -8.820 1.495 -0.318 1.00 89.19 88 ILE A CA 1
ATOM 759 C C . ILE A 1 88 ? -9.835 0.679 0.484 1.00 89.19 88 ILE A C 1
ATOM 761 O O . ILE A 1 88 ? -9.564 0.340 1.632 1.00 89.19 88 ILE A O 1
ATOM 765 N N . HIS A 1 89 ? -10.966 0.307 -0.119 1.00 90.94 89 HIS A N 1
ATOM 766 C CA . HIS A 1 89 ? -11.967 -0.542 0.532 1.00 90.94 89 HIS A CA 1
ATOM 767 C C . HIS A 1 89 ? -11.379 -1.895 0.925 1.00 90.94 89 HIS A C 1
ATOM 769 O O . HIS A 1 89 ? -11.506 -2.301 2.075 1.00 90.94 89 HIS A O 1
ATOM 775 N N . LYS A 1 90 ? -10.644 -2.535 0.008 1.00 91.25 90 LYS A N 1
ATOM 776 C CA . LYS A 1 90 ? -9.993 -3.818 0.284 1.00 91.25 90 LYS A CA 1
ATOM 777 C C . LYS A 1 90 ? -8.963 -3.735 1.418 1.00 91.25 90 LYS A C 1
ATOM 779 O O . LYS A 1 90 ? -8.883 -4.641 2.236 1.00 91.25 90 LYS A O 1
ATOM 784 N N . ALA A 1 91 ? -8.176 -2.661 1.481 1.00 88.75 91 ALA A N 1
ATOM 785 C CA . ALA A 1 91 ? -7.207 -2.459 2.560 1.00 88.75 91 ALA A CA 1
ATOM 786 C C . ALA A 1 91 ? -7.885 -2.235 3.918 1.00 88.75 91 ALA A C 1
ATOM 788 O O . ALA A 1 91 ? -7.364 -2.671 4.940 1.00 88.75 91 ALA A O 1
ATOM 789 N N . LEU A 1 92 ? -9.038 -1.559 3.941 1.00 89.56 92 LEU A N 1
ATOM 790 C CA . LEU A 1 92 ? -9.814 -1.357 5.165 1.00 89.56 92 LEU A CA 1
ATOM 791 C C . LEU A 1 92 ? -10.466 -2.644 5.662 1.00 89.56 92 LEU A C 1
ATOM 793 O O . LEU A 1 92 ? -10.465 -2.889 6.863 1.00 89.56 92 LEU A O 1
ATOM 797 N N . GLU A 1 93 ? -10.984 -3.461 4.748 1.00 90.00 93 GLU A N 1
ATOM 798 C CA . GLU A 1 93 ? -11.527 -4.782 5.064 1.00 90.00 93 GLU A CA 1
ATOM 799 C C . GLU A 1 93 ? -10.447 -5.686 5.671 1.00 90.00 93 GLU A C 1
ATOM 801 O O . GLU A 1 93 ? -10.614 -6.163 6.789 1.00 90.00 93 GLU A O 1
ATOM 806 N N . GLN A 1 94 ? -9.276 -5.787 5.032 1.00 86.25 94 GLN A N 1
ATOM 807 C CA . GLN A 1 94 ? -8.145 -6.543 5.589 1.00 86.25 94 GLN A CA 1
ATOM 808 C C . GLN A 1 94 ? -7.650 -6.000 6.929 1.00 86.25 94 GLN A C 1
ATOM 810 O O . GLN A 1 94 ? -7.176 -6.760 7.769 1.00 86.25 94 GLN A O 1
ATOM 815 N N . ARG A 1 95 ? -7.729 -4.681 7.144 1.00 84.31 95 ARG A N 1
ATOM 816 C CA . ARG A 1 95 ? -7.392 -4.090 8.442 1.00 84.31 95 ARG A CA 1
ATOM 817 C C . ARG A 1 95 ? -8.373 -4.545 9.517 1.00 84.31 95 ARG A C 1
ATOM 819 O O . ARG A 1 95 ? -7.933 -4.896 10.601 1.00 84.31 95 ARG A O 1
ATOM 826 N N . LYS A 1 96 ? -9.671 -4.563 9.208 1.00 88.12 96 LYS A N 1
ATOM 827 C CA . LYS A 1 96 ? -10.705 -5.041 10.130 1.00 88.12 96 LYS A CA 1
ATOM 828 C C . LYS A 1 96 ? -10.502 -6.520 10.472 1.00 88.12 96 LYS A C 1
ATOM 830 O O . LYS A 1 96 ? -10.517 -6.869 11.644 1.00 88.12 96 LYS A O 1
ATOM 835 N N . GLU A 1 97 ? -10.242 -7.360 9.471 1.00 85.88 97 GLU A N 1
ATOM 836 C CA . GLU A 1 97 ? -9.917 -8.779 9.680 1.00 85.88 97 GLU A CA 1
ATOM 837 C C . GLU A 1 97 ? -8.680 -8.942 10.576 1.00 85.88 97 GLU A C 1
ATOM 839 O O . GLU A 1 97 ? -8.696 -9.709 11.531 1.00 85.88 97 GLU A O 1
ATOM 844 N N . TYR A 1 98 ? -7.618 -8.175 10.319 1.00 84.50 98 TYR A N 1
ATOM 845 C CA . TYR A 1 98 ? -6.418 -8.189 11.152 1.00 84.50 98 TYR A CA 1
ATOM 846 C C . TYR A 1 98 ? -6.691 -7.740 12.595 1.00 84.50 98 TYR A C 1
ATOM 848 O O . TYR A 1 98 ? -6.168 -8.348 13.523 1.00 84.50 98 TYR A O 1
ATOM 856 N N . GLU A 1 99 ? -7.508 -6.701 12.797 1.00 86.50 99 GLU A N 1
ATOM 857 C CA . GLU A 1 99 ? -7.924 -6.246 14.130 1.00 86.50 99 GLU A CA 1
ATOM 858 C C . GLU A 1 99 ? -8.674 -7.358 14.889 1.00 86.50 99 GLU A C 1
ATOM 860 O O . GLU A 1 99 ? -8.412 -7.567 16.073 1.00 86.50 99 GLU A O 1
ATOM 865 N N . GLU A 1 100 ? -9.560 -8.102 14.221 1.00 87.19 100 GLU A N 1
ATOM 866 C CA . GLU A 1 100 ? -10.298 -9.228 14.813 1.00 87.19 100 GLU A CA 1
ATOM 867 C C . GLU A 1 100 ? -9.378 -10.409 15.155 1.00 87.19 100 GLU A C 1
ATOM 869 O O . GLU A 1 100 ? -9.409 -10.905 16.282 1.00 87.19 100 GLU A O 1
ATOM 874 N N . ILE A 1 101 ? -8.507 -10.818 14.227 1.00 86.25 101 ILE A N 1
ATOM 875 C CA . ILE A 1 101 ? -7.558 -11.917 14.464 1.00 86.25 101 ILE A CA 1
ATOM 876 C C . ILE A 1 101 ? -6.582 -11.540 15.585 1.00 86.25 101 ILE A C 1
ATOM 878 O O . ILE A 1 101 ? -6.286 -12.354 16.455 1.00 86.25 101 ILE A O 1
ATOM 882 N N . MET A 1 102 ? -6.089 -10.300 15.604 1.00 84.56 102 MET A N 1
ATOM 883 C CA . MET A 1 102 ? -5.133 -9.870 16.620 1.00 84.56 102 MET A CA 1
ATOM 884 C C . MET A 1 102 ? -5.769 -9.760 18.013 1.00 84.56 102 MET A C 1
ATOM 886 O O . MET A 1 102 ? -5.086 -10.005 19.004 1.00 84.56 102 MET A O 1
ATOM 890 N N . ARG A 1 103 ? -7.071 -9.448 18.112 1.00 84.50 103 ARG A N 1
ATOM 891 C CA . ARG A 1 103 ? -7.813 -9.519 19.385 1.00 84.50 103 ARG A CA 1
ATOM 892 C C . ARG A 1 103 ? -7.821 -10.939 19.950 1.00 84.50 103 ARG A C 1
ATOM 894 O O . ARG A 1 103 ? -7.504 -11.117 21.123 1.00 84.50 103 ARG A O 1
ATOM 901 N N . ASP A 1 104 ? -8.132 -11.931 19.118 1.00 84.50 104 ASP A N 1
ATOM 902 C CA . ASP A 1 104 ? -8.103 -13.347 19.512 1.00 84.50 104 ASP A CA 1
ATOM 903 C C . ASP A 1 104 ? -6.676 -13.805 19.868 1.00 84.50 104 ASP A C 1
ATOM 905 O O . ASP A 1 104 ? -6.468 -14.491 20.869 1.00 84.50 104 ASP A O 1
ATOM 909 N N . TYR A 1 105 ? -5.676 -13.341 19.113 1.00 83.25 105 TYR A N 1
ATOM 910 C CA . TYR A 1 105 ? -4.269 -13.640 19.369 1.00 83.25 105 TYR A CA 1
ATOM 911 C C . TYR A 1 105 ? -3.784 -13.083 20.718 1.00 83.25 105 TYR A C 1
ATOM 913 O O . TYR A 1 105 ? -3.188 -13.817 21.500 1.00 83.25 105 TYR A O 1
ATOM 921 N N . ILE A 1 106 ? -4.081 -11.819 21.047 1.00 81.75 106 ILE A N 1
ATOM 922 C CA . ILE A 1 106 ? -3.721 -11.230 22.353 1.00 81.75 106 ILE A CA 1
ATOM 923 C C . ILE A 1 106 ? -4.404 -11.968 23.504 1.00 81.75 106 ILE A C 1
ATOM 925 O O . ILE A 1 106 ? -3.784 -12.188 24.541 1.00 81.75 106 ILE A O 1
ATOM 929 N N . GLN A 1 107 ? -5.668 -12.363 23.332 1.00 82.31 107 GLN A N 1
ATOM 930 C CA . GLN A 1 107 ? -6.394 -13.108 24.359 1.00 82.31 107 GLN A CA 1
ATOM 931 C C . GLN A 1 107 ? -5.736 -14.467 24.657 1.00 82.31 107 GLN A C 1
ATOM 933 O O . GLN A 1 107 ? -5.733 -14.904 25.807 1.00 82.31 107 GLN A O 1
ATOM 938 N N . LYS A 1 108 ? -5.177 -15.126 23.635 1.00 81.94 108 LYS A N 1
ATOM 939 C CA . LYS A 1 108 ? -4.462 -16.407 23.760 1.00 81.94 108 LYS A CA 1
ATOM 940 C C . LYS A 1 108 ? -3.007 -16.256 24.208 1.00 81.94 108 LYS A C 1
ATOM 942 O O . LYS A 1 108 ? -2.459 -17.212 24.748 1.00 81.94 108 LYS A O 1
ATOM 947 N N . HIS A 1 109 ? -2.420 -15.076 24.017 1.00 77.38 109 HIS A N 1
ATOM 948 C CA . HIS A 1 109 ? -1.022 -14.768 24.323 1.00 77.38 109 HIS A CA 1
ATOM 949 C C . HIS A 1 109 ? -0.875 -13.524 25.220 1.00 77.38 109 HIS A C 1
ATOM 951 O O . HIS A 1 109 ? -0.295 -12.512 24.795 1.00 77.38 109 HIS A O 1
ATOM 957 N N . PRO A 1 110 ? -1.386 -13.563 26.468 1.00 75.75 110 PRO A N 1
ATOM 958 C CA . PRO A 1 110 ? -1.289 -12.440 27.402 1.00 75.75 110 PRO A CA 1
ATOM 959 C C . PRO A 1 110 ? 0.166 -12.051 27.735 1.00 75.75 110 PRO A C 1
ATOM 961 O O . PRO A 1 110 ? 0.418 -10.923 28.155 1.00 75.75 110 PRO A O 1
ATOM 964 N N . GLU A 1 111 ? 1.136 -12.944 27.513 1.00 74.06 111 GLU A N 1
ATOM 965 C CA . GLU A 1 111 ? 2.567 -12.717 27.735 1.00 74.06 111 GLU A CA 1
ATOM 966 C C . GLU A 1 111 ? 3.226 -11.764 26.724 1.00 74.06 111 GLU A C 1
ATOM 968 O O . GLU A 1 111 ? 4.285 -11.205 27.009 1.00 74.06 111 GLU A O 1
ATOM 973 N N . LEU A 1 112 ? 2.621 -11.551 25.548 1.00 68.25 112 LEU A N 1
ATOM 974 C CA . LEU A 1 112 ? 3.271 -10.833 24.442 1.00 68.25 112 LEU A CA 1
ATOM 975 C C . LEU A 1 112 ? 3.151 -9.302 24.515 1.00 68.25 112 LEU A C 1
ATOM 977 O O . LEU A 1 112 ? 3.751 -8.622 23.682 1.00 68.25 112 LEU A O 1
ATOM 981 N N . ASN A 1 113 ? 2.408 -8.755 25.489 1.00 65.62 113 ASN A N 1
ATOM 982 C CA . ASN A 1 113 ? 2.229 -7.312 25.738 1.00 65.62 113 ASN A CA 1
ATOM 983 C C . ASN A 1 113 ? 2.094 -6.471 24.445 1.00 65.62 113 ASN A C 1
ATOM 985 O O . ASN A 1 113 ? 2.764 -5.450 24.252 1.00 65.62 113 ASN A O 1
ATOM 989 N N . ILE A 1 114 ? 1.271 -6.948 23.505 1.00 69.50 114 ILE A N 1
ATOM 990 C CA . ILE A 1 114 ? 1.087 -6.303 22.203 1.00 69.50 114 ILE A CA 1
ATOM 991 C C . ILE A 1 114 ? 0.221 -5.058 22.407 1.00 69.50 114 ILE A C 1
ATOM 993 O O . ILE A 1 114 ? -0.941 -5.149 22.793 1.00 69.50 114 ILE A O 1
ATOM 997 N N . SER A 1 115 ? 0.782 -3.884 22.117 1.00 65.94 115 SER A N 1
ATOM 998 C CA . SER A 1 115 ? 0.063 -2.609 22.207 1.00 65.94 115 SER A CA 1
ATOM 999 C C . SER A 1 115 ? -1.072 -2.522 21.177 1.00 65.94 115 SER A C 1
ATOM 1001 O O . SER A 1 115 ? -0.839 -2.624 19.968 1.00 65.94 115 SER A O 1
ATOM 1003 N N . GLU A 1 116 ? -2.291 -2.249 21.656 1.00 66.25 116 GLU A N 1
ATOM 1004 C CA . GLU A 1 116 ? -3.503 -2.037 20.846 1.00 66.25 116 GLU A CA 1
ATOM 1005 C C .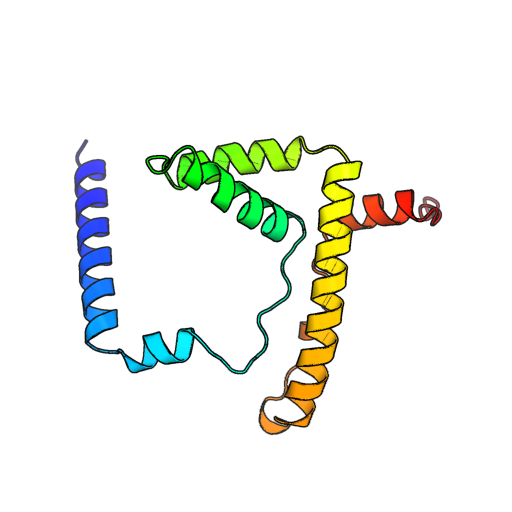 GLU A 1 116 ? -3.348 -0.880 19.837 1.00 66.25 116 GLU A C 1
ATOM 1007 O O . GLU A 1 116 ? -3.915 -0.901 18.739 1.00 66.25 116 GLU A O 1
ATOM 1012 N N . GLU A 1 117 ? -2.483 0.094 20.135 1.00 62.38 117 GLU A N 1
ATOM 1013 C CA . GLU A 1 117 ? -2.154 1.184 19.214 1.00 62.38 117 GLU A CA 1
ATOM 1014 C C . GLU A 1 117 ? -1.434 0.681 17.961 1.00 62.38 117 GLU A C 1
ATOM 1016 O O . GLU A 1 117 ? -1.655 1.193 16.866 1.00 62.38 117 GLU A O 1
ATOM 1021 N N . GLY A 1 118 ? -0.578 -0.338 18.084 1.00 65.69 118 GLY A N 1
ATOM 1022 C CA . GLY A 1 118 ? 0.106 -0.946 16.942 1.00 65.69 118 GLY A CA 1
ATOM 1023 C C . GLY A 1 118 ? -0.848 -1.686 16.002 1.00 65.69 118 GLY A C 1
ATOM 1024 O O . GL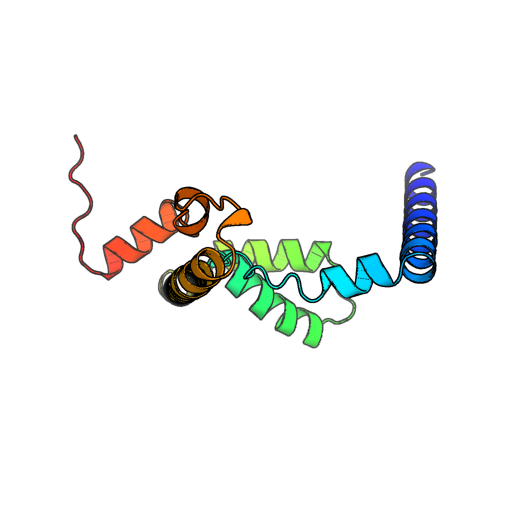Y A 1 118 ? -0.562 -1.799 14.809 1.00 65.69 118 GLY A O 1
ATOM 1025 N N . ILE A 1 119 ? -1.983 -2.144 16.535 1.00 69.75 119 ILE A N 1
ATOM 1026 C CA . ILE A 1 119 ? -3.011 -2.915 15.828 1.00 69.75 119 ILE A CA 1
ATOM 1027 C C . ILE A 1 119 ? -3.942 -1.988 15.049 1.00 69.75 119 ILE A C 1
ATOM 1029 O O . ILE A 1 119 ? -4.272 -2.256 13.898 1.00 69.75 119 ILE A O 1
ATOM 1033 N N . THR A 1 120 ? -4.303 -0.860 15.658 1.00 68.75 120 THR A N 1
ATOM 1034 C CA . THR A 1 120 ? -5.256 0.114 15.106 1.00 68.75 120 THR A CA 1
ATOM 1035 C C . THR A 1 120 ? -4.612 1.162 14.188 1.00 68.75 120 THR A C 1
ATOM 1037 O O . THR A 1 120 ? -5.309 2.025 13.640 1.00 68.75 120 THR A O 1
ATOM 1040 N N . ARG A 1 121 ? -3.285 1.108 13.966 1.00 72.12 121 ARG A N 1
ATOM 1041 C CA . ARG A 1 121 ? -2.585 2.041 13.063 1.00 72.12 121 ARG A CA 1
ATOM 1042 C C . ARG A 1 121 ? -3.201 2.033 11.662 1.00 72.12 121 ARG A C 1
ATOM 1044 O O . ARG A 1 121 ? -3.371 1.000 11.019 1.00 72.12 121 ARG A O 1
ATOM 1051 N N . SER A 1 122 ? -3.492 3.234 11.160 1.00 72.75 122 SER A N 1
ATOM 1052 C CA . SER A 1 122 ? -4.081 3.430 9.833 1.00 72.75 122 SER A CA 1
ATOM 1053 C C . SER A 1 122 ? -3.149 2.939 8.721 1.00 72.75 122 SER A C 1
ATOM 1055 O O . SER A 1 122 ? -2.010 3.386 8.615 1.00 72.75 122 SER A O 1
ATOM 1057 N N . THR A 1 123 ? -3.677 2.095 7.832 1.00 79.69 123 THR A N 1
ATOM 1058 C CA . THR A 1 123 ? -3.019 1.655 6.588 1.00 79.69 123 THR A CA 1
ATOM 1059 C C . THR A 1 123 ? -3.191 2.640 5.428 1.00 79.69 123 THR A C 1
ATOM 1061 O O . THR A 1 123 ? -2.588 2.455 4.371 1.00 79.69 123 THR A O 1
ATOM 1064 N N . LEU A 1 124 ? -4.019 3.677 5.609 1.00 83.19 124 LEU A N 1
ATOM 1065 C CA . LEU A 1 124 ? -4.312 4.691 4.597 1.00 83.19 124 LEU A CA 1
ATOM 1066 C C . LEU A 1 124 ? -3.478 5.955 4.798 1.00 83.19 124 LEU A C 1
ATOM 1068 O O . LEU A 1 124 ? -3.348 6.462 5.916 1.0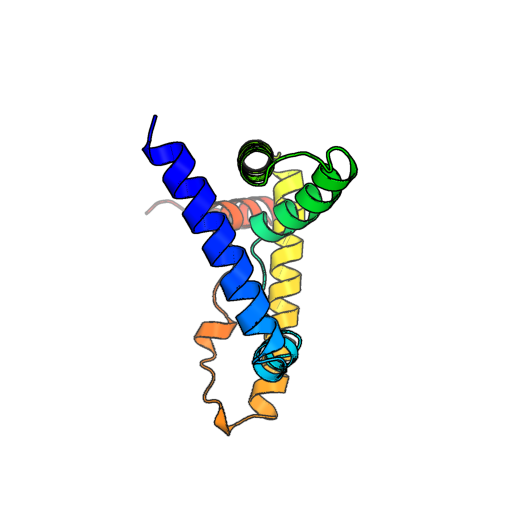0 83.19 124 LEU A O 1
ATOM 1072 N N . THR A 1 125 ? -3.012 6.513 3.686 1.00 85.00 125 THR A N 1
ATOM 1073 C CA . THR A 1 125 ? -2.443 7.861 3.594 1.00 85.00 125 THR A CA 1
ATOM 1074 C C . THR A 1 125 ? -3.528 8.945 3.683 1.00 85.00 125 THR A C 1
ATOM 1076 O O . THR A 1 125 ? -4.722 8.686 3.507 1.00 85.00 125 THR A O 1
ATOM 1079 N N . LYS A 1 126 ? -3.122 10.205 3.908 1.00 83.31 126 LYS A N 1
ATOM 1080 C CA . LYS A 1 126 ? -4.044 11.358 3.968 1.00 83.31 126 LYS A CA 1
ATOM 1081 C C . LYS A 1 126 ? -4.889 11.498 2.695 1.00 83.31 126 LYS A C 1
ATOM 1083 O O . LYS A 1 126 ? -6.090 11.733 2.793 1.00 83.31 126 LYS A O 1
ATOM 1088 N N . ALA A 1 127 ? -4.276 11.318 1.525 1.00 81.75 127 ALA A N 1
ATOM 1089 C CA . ALA A 1 127 ? -4.958 11.420 0.237 1.00 81.75 127 ALA A CA 1
ATOM 1090 C C . ALA A 1 127 ? -5.987 10.295 0.035 1.00 81.75 127 ALA A C 1
ATOM 1092 O O . ALA A 1 127 ? -7.098 10.549 -0.419 1.00 81.75 127 ALA A O 1
ATOM 1093 N N . GLU A 1 128 ? -5.656 9.060 0.422 1.00 86.75 128 GLU A N 1
ATOM 1094 C CA . GLU A 1 128 ? -6.581 7.921 0.335 1.00 86.75 128 GLU A CA 1
ATOM 1095 C C . GLU A 1 128 ? -7.776 8.088 1.282 1.00 86.75 128 GLU A C 1
ATOM 1097 O O . GLU A 1 128 ? -8.910 7.791 0.906 1.00 86.75 128 GLU A O 1
ATOM 1102 N N . ARG A 1 129 ? -7.543 8.624 2.487 1.00 85.38 129 ARG A N 1
ATOM 1103 C CA . ARG A 1 129 ? -8.616 8.938 3.438 1.00 85.38 129 ARG A CA 1
ATOM 1104 C C . ARG A 1 129 ? -9.559 10.007 2.889 1.00 85.38 129 ARG A C 1
ATOM 1106 O O . ARG A 1 129 ? -10.763 9.796 2.878 1.00 85.38 129 ARG A O 1
ATOM 1113 N N . GLN A 1 130 ? -9.010 11.104 2.365 1.00 84.00 130 GLN A N 1
ATOM 1114 C CA . GLN A 1 130 ? -9.796 12.166 1.729 1.00 84.00 130 GLN A CA 1
ATOM 1115 C C . GLN A 1 130 ? -10.593 11.653 0.526 1.00 84.00 130 GLN A C 1
ATOM 1117 O O . GLN A 1 130 ? -11.754 12.020 0.359 1.00 84.00 130 GLN A O 1
ATOM 1122 N N . LEU A 1 131 ? -9.987 10.789 -0.295 1.00 84.38 131 LEU A N 1
ATOM 1123 C CA . LEU A 1 131 ? -10.658 10.192 -1.445 1.00 84.38 131 LEU A CA 1
ATOM 1124 C C . LEU A 1 131 ? -11.864 9.346 -1.018 1.00 84.38 131 LEU A C 1
ATOM 1126 O O . LEU A 1 131 ? -12.922 9.432 -1.640 1.00 84.38 131 LEU A O 1
ATOM 1130 N N . LYS A 1 132 ? -11.718 8.565 0.057 1.00 86.31 132 LYS A N 1
ATOM 1131 C CA . LYS A 1 132 ? -12.820 7.792 0.633 1.00 86.31 132 LYS A CA 1
ATOM 1132 C C . LYS A 1 132 ? -13.903 8.696 1.224 1.00 86.31 132 LYS A C 1
ATOM 1134 O O . LYS A 1 132 ? -15.068 8.519 0.891 1.00 86.31 132 LYS A O 1
ATOM 1139 N N . ASP A 1 133 ? -13.524 9.676 2.044 1.00 86.12 133 ASP A N 1
ATOM 1140 C CA . ASP A 1 133 ? -14.466 10.585 2.711 1.00 86.12 133 ASP A CA 1
ATOM 1141 C C . ASP A 1 133 ? -15.323 11.354 1.688 1.00 86.12 133 ASP A C 1
ATOM 1143 O O . ASP A 1 133 ? -16.542 11.439 1.841 1.00 86.12 133 ASP A O 1
ATOM 1147 N N . LYS A 1 134 ? -14.701 11.828 0.596 1.00 83.69 134 LYS A N 1
ATOM 1148 C CA . LYS A 1 134 ? -15.395 12.466 -0.533 1.00 83.69 134 LYS A CA 1
ATOM 1149 C C . LYS A 1 134 ? -16.429 11.537 -1.174 1.00 83.69 134 LYS A C 1
ATOM 1151 O O . LYS A 1 134 ? -17.499 11.998 -1.557 1.00 83.69 134 LYS A O 1
ATOM 1156 N N . PHE A 1 135 ? -16.104 10.253 -1.327 1.00 84.06 135 PHE A N 1
ATOM 1157 C CA . PHE A 1 135 ? -16.998 9.281 -1.957 1.00 84.06 135 PHE A CA 1
ATOM 1158 C C . PHE A 1 135 ? -18.139 8.836 -1.030 1.00 84.06 135 PHE A C 1
ATOM 1160 O O . PHE A 1 135 ? -19.253 8.631 -1.500 1.00 84.06 135 PHE A O 1
ATOM 1167 N N . ASP A 1 136 ? -17.895 8.757 0.280 1.00 84.19 136 ASP A N 1
ATOM 1168 C CA . ASP A 1 136 ? -18.915 8.447 1.294 1.00 84.19 136 ASP A CA 1
ATOM 1169 C C . ASP A 1 136 ? -19.868 9.625 1.582 1.00 84.19 136 ASP A C 1
ATOM 1171 O O . ASP A 1 136 ? -20.715 9.531 2.470 1.00 84.19 136 ASP A O 1
ATOM 1175 N N . GLY A 1 137 ? -19.712 10.761 0.891 1.00 74.81 137 GLY A N 1
ATOM 1176 C CA . GLY A 1 137 ? -20.514 11.965 1.122 1.00 74.81 137 GLY A CA 1
ATOM 1177 C C . GLY A 1 137 ? -20.255 12.626 2.479 1.00 74.81 137 GLY A C 1
ATOM 1178 O O . GLY A 1 137 ? -21.064 13.433 2.936 1.00 74.81 137 GLY A O 1
ATOM 1179 N N . ARG A 1 138 ? -19.137 12.300 3.143 1.00 74.69 138 ARG A N 1
ATOM 1180 C CA . ARG A 1 138 ? -18.755 12.936 4.407 1.00 74.69 138 ARG A CA 1
ATOM 1181 C C . ARG A 1 138 ? -18.228 14.342 4.099 1.00 74.69 138 ARG A C 1
ATOM 1183 O O . ARG A 1 138 ? -17.314 14.467 3.282 1.00 74.69 138 ARG A O 1
ATOM 1190 N N . PRO A 1 139 ? -18.772 15.403 4.721 1.00 62.16 139 PRO A N 1
ATOM 1191 C CA . PRO A 1 139 ? -18.356 16.765 4.420 1.00 62.16 139 PRO A CA 1
ATOM 1192 C C . PRO A 1 139 ? -16.861 16.932 4.701 1.00 62.16 139 PRO A C 1
ATOM 1194 O O . PRO A 1 139 ? -16.359 16.533 5.757 1.00 62.16 139 PRO A O 1
ATOM 1197 N N . THR A 1 140 ? -16.137 17.525 3.750 1.00 61.28 140 THR A N 1
ATOM 1198 C CA . THR A 1 140 ? -14.767 17.979 3.990 1.00 61.28 140 THR A CA 1
ATOM 1199 C C . THR A 1 140 ? -14.813 18.961 5.153 1.00 61.28 140 THR A C 1
ATOM 1201 O O . THR A 1 140 ? -15.609 19.899 5.101 1.00 61.28 140 THR A O 1
ATOM 1204 N N . LYS A 1 141 ? -14.000 18.738 6.198 1.00 54.75 141 LYS A N 1
ATOM 1205 C CA . LYS A 1 141 ? -13.873 19.679 7.323 1.00 54.75 141 LYS A CA 1
ATOM 1206 C C . LYS A 1 141 ? -13.802 21.108 6.759 1.00 54.75 141 LYS A C 1
ATOM 1208 O O . LYS A 1 141 ? -12.957 21.325 5.884 1.00 54.75 141 LYS A O 1
ATOM 1213 N N . PRO A 1 142 ? -14.671 22.037 7.201 1.00 41.72 142 PRO A N 1
ATOM 1214 C CA . PRO A 1 142 ? -14.565 23.421 6.770 1.00 41.72 142 PRO A CA 1
ATOM 1215 C C . PRO A 1 142 ? -13.157 23.936 7.117 1.00 41.72 142 PRO A C 1
ATOM 1217 O O . PRO A 1 142 ? -12.577 23.476 8.111 1.00 41.72 142 PRO A O 1
ATOM 1220 N N . PRO A 1 143 ? -12.566 24.807 6.281 1.00 55.03 143 PRO A N 1
ATOM 1221 C CA . PRO A 1 143 ? -11.303 25.444 6.628 1.00 55.03 143 PRO A CA 1
ATOM 1222 C C . PRO A 1 143 ? -11.458 26.225 7.951 1.00 55.03 143 PRO A C 1
ATOM 1224 O O . PRO A 1 143 ? -12.569 26.680 8.236 1.00 55.03 143 PRO A O 1
ATOM 1227 N N . PRO A 1 144 ? -10.393 26.311 8.775 1.00 63.06 144 PRO A N 1
ATOM 1228 C CA . PRO A 1 144 ? -10.391 27.126 9.989 1.00 63.06 144 PRO A CA 1
ATOM 1229 C C . PRO A 1 144 ? -10.547 28.618 9.683 1.00 63.06 144 PRO A C 1
ATOM 1231 O O . PRO A 1 144 ? -10.133 29.040 8.577 1.00 63.06 144 PRO A O 1
#

InterPro domains:
  IPR009071 High mobility group box domain [PF00505] (38-105)
  IPR009071 High mobility group box domain [PS50118] (38-106)
  IPR009071 High mobility group 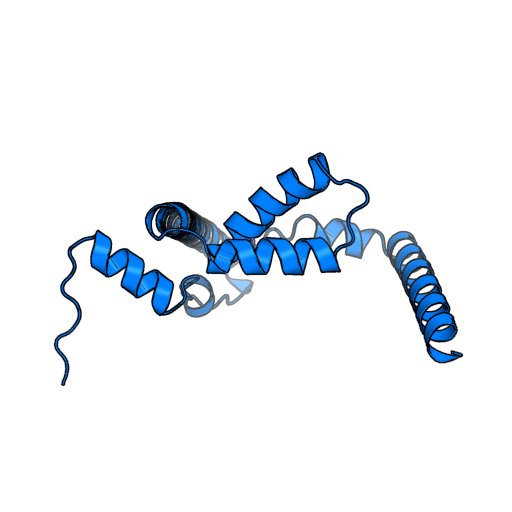box domain [SM00398] (37-107)
  IPR036910 High mobility group box domain superfamily [G3DSA:1.10.30.10] (34-103)
  IPR036910 High mobility group box domain superfamily [SSF47095] (36-115)
  IPR051762 Upstream Binding Factor 1 [PTHR46318] (1-144)

Secondary structure (DSSP, 8-state):
-HHHHHHHHHHHHHHHHHHHHHHH-HHHHHHTT--SSPPPPPPHHHHHHHHHHHHHHHH-TT--HHHHHHHHHHHHHH--HHHHHHHHHHHHHHHHHHHHHHHHHHHH-GGG---HHHHH---S-HHHHHHHHHHTTPPP----

Radius of gyration: 20.74 Å; chains: 1; bounding box: 56×52×47 Å